Protein AF-A0A7V8BF61-F1 (afdb_monomer)

Sequence (59 aa):
MKNYSPARQRIEVSVGESVRIIRELQELSQSDLADLTGIPQSTISAIENGRVNLGVERA

Nearest PDB structures (foldseek):
  2xcj-assembly1_B  TM=9.443E-01  e=2.141E-02  Peduovirus P2
  3fym-assembly1_A  TM=8.652E-01  e=3.943E-02  Staphylococcus aureus subsp. aureus Mu50
  3zkc-assembly1_B  TM=8.228E-01  e=3.006E-02  Bacillus subtilis subsp. subtilis str. 168
  1b0n-assembly1_A  TM=8.044E-01  e=1.091E-01  Bacillus subtilis
  2icp-assembly1_A  TM=8.847E-01  e=3.958E-01  Escherichia coli CFT073

pLDDT: mean 85.07, std 15.99, range [39.38, 98.69]

Mean predicted aligned error: 8.36 Å

Structure (mmCIF, N/CA/C/O backbone):
data_AF-A0A7V8BF61-F1
#
_entry.id   AF-A0A7V8BF61-F1
#
loop_
_atom_site.group_PDB
_atom_site.id
_atom_site.type_symbol
_atom_site.label_atom_id
_atom_site.label_alt_id
_atom_site.label_comp_id
_atom_site.label_asym_id
_atom_site.label_entity_id
_atom_site.label_seq_id
_atom_site.pdbx_PDB_ins_code
_atom_site.Cartn_x
_atom_site.Cartn_y
_atom_site.Cartn_z
_atom_site.occupancy
_atom_site.B_iso_or_equiv
_atom_site.auth_seq_id
_atom_site.auth_comp_id
_atom_site.auth_asym_id
_atom_site.auth_atom_id
_atom_site.pdbx_PDB_model_num
ATOM 1 N N . MET A 1 1 ? -4.320 18.527 -21.741 1.00 58.38 1 MET A N 1
ATOM 2 C CA . MET A 1 1 ? -3.710 18.276 -20.414 1.00 58.38 1 MET A CA 1
ATOM 3 C C . MET A 1 1 ? -2.644 19.340 -20.120 1.00 58.38 1 MET A C 1
ATOM 5 O O . MET A 1 1 ? -1.466 19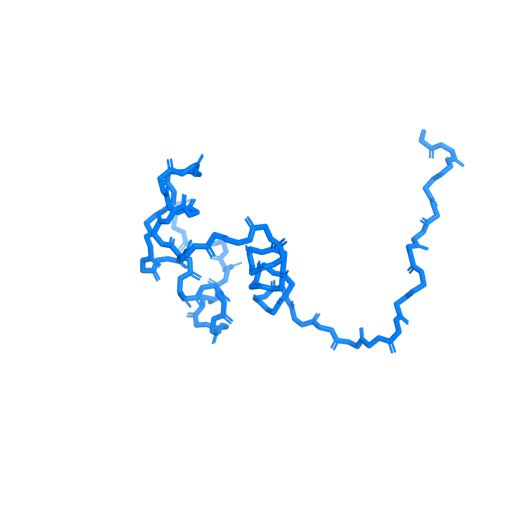.048 -20.236 1.00 58.38 1 MET A O 1
ATOM 9 N N . LYS A 1 2 ? -3.020 20.598 -19.828 1.00 66.25 2 LYS A N 1
ATOM 10 C CA . LYS A 1 2 ? -2.049 21.719 -19.769 1.00 66.25 2 LYS A CA 1
ATOM 11 C C . LYS A 1 2 ? -1.506 22.075 -18.373 1.00 66.25 2 LYS A C 1
ATOM 13 O O . LYS A 1 2 ? -0.596 22.885 -18.310 1.00 66.25 2 LYS A O 1
ATOM 18 N N . ASN A 1 3 ? -1.983 21.449 -17.290 1.00 78.00 3 ASN A N 1
ATOM 19 C CA . ASN A 1 3 ? -1.645 21.866 -15.917 1.00 78.00 3 ASN A CA 1
ATOM 20 C C . ASN A 1 3 ? -1.189 20.713 -14.993 1.00 78.00 3 ASN A C 1
ATOM 22 O O . ASN A 1 3 ? -1.437 20.766 -13.791 1.00 78.00 3 ASN A O 1
ATOM 26 N N . TYR A 1 4 ? -0.553 19.657 -15.513 1.00 80.56 4 TYR A N 1
ATOM 27 C CA . TYR A 1 4 ? 0.076 18.668 -14.627 1.00 80.56 4 TYR A CA 1
ATOM 28 C C . TYR A 1 4 ? 1.374 19.255 -14.066 1.00 80.56 4 TYR A C 1
ATOM 30 O O . TYR A 1 4 ? 2.325 19.475 -14.813 1.00 80.56 4 TYR A O 1
ATOM 38 N N . SER A 1 5 ? 1.396 19.522 -12.762 1.00 79.12 5 SER A N 1
ATOM 39 C CA . SER A 1 5 ? 2.614 19.857 -12.028 1.00 79.12 5 SER A CA 1
ATOM 40 C C . SER A 1 5 ? 2.925 18.692 -11.091 1.00 79.12 5 SER A C 1
ATOM 42 O O . SER A 1 5 ? 2.091 18.390 -10.231 1.00 79.12 5 SER A O 1
ATOM 44 N N . PRO A 1 6 ? 4.064 18.000 -11.255 1.00 75.75 6 PRO A N 1
ATOM 45 C CA . PRO A 1 6 ? 4.426 16.915 -10.357 1.00 75.75 6 PRO A CA 1
ATOM 46 C C . PRO A 1 6 ? 4.606 17.454 -8.933 1.00 75.75 6 PRO A C 1
ATOM 48 O O . PRO A 1 6 ? 5.115 18.558 -8.719 1.00 75.75 6 PRO A O 1
ATOM 51 N N . ALA A 1 7 ? 4.187 16.670 -7.941 1.00 77.00 7 ALA A N 1
ATOM 52 C CA . ALA A 1 7 ? 4.412 17.012 -6.544 1.00 77.00 7 ALA A CA 1
ATOM 53 C C . ALA A 1 7 ? 5.921 17.111 -6.252 1.00 77.00 7 ALA A C 1
ATOM 55 O O . ALA A 1 7 ? 6.721 16.346 -6.791 1.00 77.00 7 ALA A O 1
ATOM 56 N N . ARG A 1 8 ? 6.326 18.036 -5.368 1.00 81.69 8 ARG A N 1
ATOM 57 C CA . ARG A 1 8 ? 7.711 18.087 -4.872 1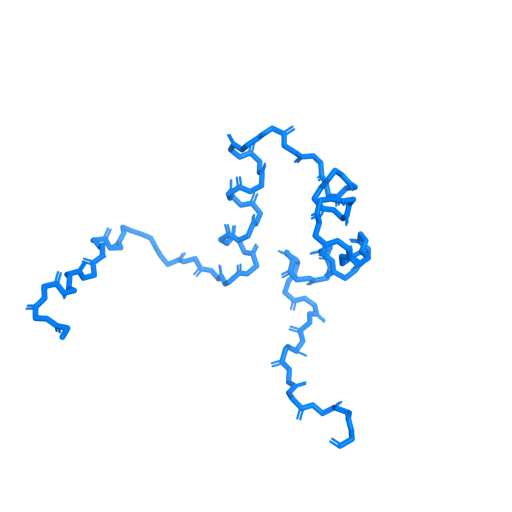.00 81.69 8 ARG A CA 1
ATOM 58 C C . ARG A 1 8 ? 8.006 16.819 -4.071 1.00 81.69 8 ARG A C 1
ATOM 60 O O . ARG A 1 8 ? 7.558 16.689 -2.933 1.00 81.69 8 ARG A O 1
ATOM 67 N N . GLN A 1 9 ? 8.783 15.920 -4.657 1.00 74.00 9 GLN A N 1
ATOM 68 C CA . GLN A 1 9 ? 9.252 14.711 -3.998 1.00 74.00 9 GLN A CA 1
ATOM 69 C C . GLN A 1 9 ? 10.327 15.075 -2.961 1.00 74.00 9 GLN A C 1
ATOM 71 O O . GLN A 1 9 ? 11.36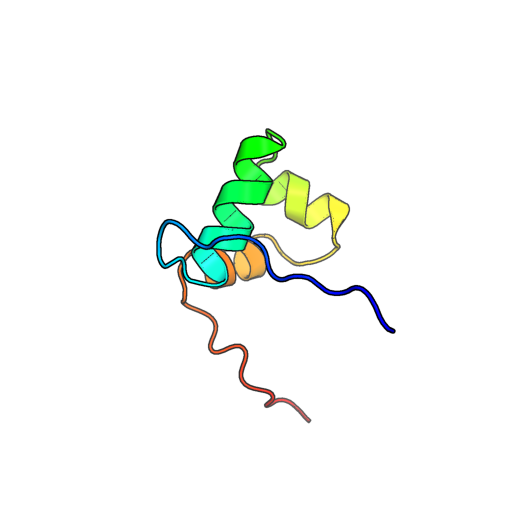2 15.640 -3.305 1.00 74.00 9 GLN A O 1
ATOM 76 N N . ARG A 1 10 ? 10.051 14.820 -1.675 1.00 81.88 10 ARG A N 1
ATOM 77 C CA . ARG A 1 10 ? 10.989 15.101 -0.566 1.00 81.88 10 ARG A CA 1
ATOM 78 C C . ARG A 1 10 ? 11.910 13.926 -0.258 1.00 81.88 10 ARG A C 1
ATOM 80 O O . ARG A 1 10 ? 13.020 14.141 0.210 1.00 81.88 10 ARG A O 1
ATOM 87 N N . ILE A 1 11 ? 11.420 12.713 -0.497 1.00 84.88 11 ILE A N 1
ATOM 88 C CA . ILE A 1 11 ? 12.131 11.456 -0.285 1.00 84.88 11 ILE A CA 1
ATOM 89 C C . ILE A 1 11 ? 11.856 10.523 -1.462 1.00 84.88 11 ILE A C 1
ATOM 91 O O . ILE A 1 11 ? 10.783 10.574 -2.072 1.00 84.88 11 ILE A O 1
ATOM 95 N N . GLU A 1 12 ? 12.831 9.687 -1.792 1.00 85.00 12 GLU A N 1
ATOM 96 C CA . GLU A 1 12 ? 12.614 8.574 -2.707 1.00 85.00 12 GLU A CA 1
ATOM 97 C C . GLU A 1 12 ? 11.855 7.467 -1.973 1.00 85.00 12 GLU A C 1
ATOM 99 O O . GLU A 1 12 ? 12.221 7.101 -0.860 1.00 85.00 12 GLU A O 1
ATOM 104 N N . VAL A 1 13 ? 10.767 6.990 -2.574 1.00 88.00 13 VAL A N 1
ATOM 105 C CA . VAL A 1 13 ? 9.984 5.855 -2.080 1.00 88.00 13 VAL A CA 1
ATOM 106 C C . VAL A 1 13 ? 9.726 4.919 -3.246 1.00 88.00 13 VAL A C 1
ATOM 108 O O . VAL A 1 13 ? 9.419 5.358 -4.357 1.00 88.00 13 VAL A O 1
ATOM 111 N N . SER A 1 14 ? 9.843 3.623 -2.999 1.00 88.88 14 SER A N 1
ATOM 112 C CA . SER A 1 14 ? 9.437 2.603 -3.955 1.00 88.88 14 SER A CA 1
ATOM 113 C C . SER A 1 14 ? 7.915 2.592 -4.132 1.00 88.88 14 SER A C 1
ATOM 115 O O . SER A 1 14 ? 7.148 3.128 -3.323 1.00 88.88 14 SER A O 1
ATOM 117 N N . VAL A 1 15 ? 7.447 1.939 -5.197 1.00 88.06 15 VAL A N 1
ATOM 118 C CA . VAL A 1 15 ? 6.007 1.736 -5.426 1.00 88.06 15 VAL A CA 1
ATOM 119 C C . VAL A 1 15 ? 5.372 0.964 -4.262 1.00 88.06 15 VAL A C 1
ATOM 121 O O . VAL A 1 15 ? 4.301 1.344 -3.797 1.00 88.06 15 VAL A O 1
ATOM 124 N N . GLY A 1 16 ? 6.049 -0.068 -3.747 1.00 92.62 16 GLY A N 1
ATOM 125 C CA . GLY A 1 16 ? 5.571 -0.862 -2.611 1.00 92.62 16 GLY A CA 1
ATOM 126 C C . GLY A 1 16 ? 5.435 -0.041 -1.329 1.00 92.62 16 GLY A C 1
ATOM 127 O O . GLY A 1 16 ? 4.399 -0.094 -0.666 1.00 92.62 16 GLY A O 1
ATOM 128 N N . GLU A 1 17 ? 6.436 0.788 -1.025 1.00 93.19 17 GLU A N 1
ATOM 129 C CA . GLU A 1 17 ? 6.373 1.719 0.108 1.00 93.19 17 GLU A CA 1
ATOM 130 C C . GLU A 1 17 ? 5.251 2.741 -0.067 1.00 93.19 17 GLU A C 1
ATOM 132 O O . GLU A 1 17 ? 4.532 3.023 0.885 1.00 93.19 17 GLU A O 1
ATOM 137 N N . SER A 1 18 ? 5.045 3.248 -1.285 1.00 92.31 18 SER A N 1
ATOM 138 C CA . SER A 1 18 ? 3.969 4.204 -1.575 1.00 92.31 18 SER A CA 1
ATOM 139 C C . SER A 1 18 ? 2.587 3.606 -1.300 1.00 92.31 18 SER A C 1
ATOM 141 O O . SER A 1 18 ? 1.753 4.251 -0.665 1.00 92.31 18 SER A O 1
ATOM 143 N N . VAL A 1 19 ? 2.356 2.359 -1.728 1.00 94.56 19 VAL A N 1
ATOM 144 C CA . VAL A 1 19 ? 1.109 1.625 -1.450 1.00 94.56 19 VAL A CA 1
ATOM 145 C C . VAL A 1 19 ? 0.921 1.441 0.053 1.00 94.56 19 VAL A C 1
ATOM 147 O O . VAL A 1 19 ? -0.140 1.776 0.580 1.00 94.56 19 VAL A O 1
ATOM 150 N N . ARG A 1 20 ? 1.964 0.978 0.752 1.00 96.00 20 ARG A N 1
ATOM 151 C CA . ARG A 1 20 ? 1.922 0.763 2.201 1.00 96.00 20 ARG A CA 1
ATOM 152 C C . ARG A 1 20 ? 1.601 2.047 2.965 1.00 96.00 20 ARG A C 1
ATOM 154 O O . ARG A 1 20 ? 0.727 2.032 3.826 1.00 96.00 20 ARG A O 1
ATOM 161 N N . ILE A 1 21 ? 2.282 3.146 2.636 1.00 94.94 21 ILE A N 1
ATOM 162 C CA . ILE A 1 21 ? 2.093 4.450 3.282 1.00 94.94 21 ILE A CA 1
ATOM 163 C C . ILE A 1 21 ? 0.644 4.908 3.128 1.00 94.94 21 ILE A C 1
ATOM 165 O O . ILE A 1 21 ? 0.012 5.272 4.115 1.00 94.94 21 ILE A O 1
ATOM 169 N N . ILE A 1 22 ? 0.097 4.871 1.910 1.00 95.94 22 ILE A N 1
ATOM 170 C CA . ILE A 1 22 ? -1.281 5.313 1.665 1.00 95.94 22 ILE A CA 1
ATOM 171 C C . ILE A 1 22 ? -2.279 4.412 2.400 1.00 95.94 22 ILE A C 1
ATOM 173 O O . ILE A 1 22 ? -3.202 4.930 3.024 1.00 95.94 22 ILE A O 1
ATOM 177 N N . ARG A 1 23 ? -2.077 3.089 2.383 1.00 98.06 23 ARG A N 1
ATOM 178 C CA . ARG A 1 23 ? -2.946 2.136 3.088 1.00 98.06 23 ARG A CA 1
ATOM 179 C C . ARG A 1 23 ? -2.986 2.413 4.593 1.00 98.06 23 ARG A C 1
ATOM 181 O O . ARG A 1 23 ? -4.065 2.488 5.172 1.00 98.06 23 ARG A O 1
ATOM 188 N N . GLU A 1 24 ? -1.820 2.572 5.218 1.00 98.19 24 GLU A N 1
ATOM 189 C CA . GLU A 1 24 ? -1.715 2.834 6.659 1.00 98.19 24 GLU A CA 1
ATOM 190 C C . GLU A 1 24 ? -2.286 4.211 7.032 1.00 98.19 24 GLU A C 1
ATOM 192 O O . GLU A 1 24 ? -2.964 4.327 8.049 1.00 98.19 24 GLU A O 1
ATOM 197 N N . LEU A 1 25 ? -2.103 5.235 6.186 1.00 97.94 25 LEU A N 1
ATOM 198 C CA . LEU A 1 25 ? -2.728 6.555 6.368 1.00 97.94 25 LEU A CA 1
ATOM 199 C C . LEU A 1 25 ? -4.261 6.515 6.309 1.00 97.94 25 LEU A C 1
ATOM 201 O O . LEU A 1 25 ? -4.911 7.401 6.857 1.00 97.94 25 LEU A O 1
ATOM 205 N N . GLN A 1 26 ? -4.830 5.519 5.632 1.00 97.88 26 GLN A N 1
ATOM 206 C CA . GLN A 1 26 ? -6.272 5.277 5.584 1.00 97.88 26 GLN A CA 1
ATOM 207 C C . GLN A 1 26 ? -6.756 4.314 6.677 1.00 97.88 26 GLN A C 1
ATOM 209 O O . GLN A 1 26 ? -7.914 3.912 6.645 1.00 97.88 26 GLN A O 1
ATOM 214 N N . GLU A 1 27 ? -5.887 3.941 7.624 1.00 98.38 27 GLU A N 1
ATOM 215 C CA . GLU A 1 27 ? -6.185 3.013 8.726 1.00 98.38 27 GLU A CA 1
ATOM 216 C C . GLU A 1 27 ? -6.620 1.612 8.259 1.00 98.38 27 GLU A C 1
ATOM 218 O O . GLU A 1 27 ? -7.274 0.870 8.987 1.00 98.38 27 GLU A O 1
ATOM 223 N N . LEU A 1 28 ? -6.224 1.219 7.046 1.00 98.56 28 LEU A N 1
ATOM 224 C CA . LEU A 1 28 ? -6.565 -0.078 6.471 1.00 98.56 28 LEU A CA 1
ATOM 225 C C . LEU A 1 28 ? -5.493 -1.118 6.804 1.00 98.56 28 LEU A C 1
ATOM 227 O O . LEU A 1 28 ? -4.293 -0.871 6.652 1.00 98.56 28 LEU A O 1
ATOM 231 N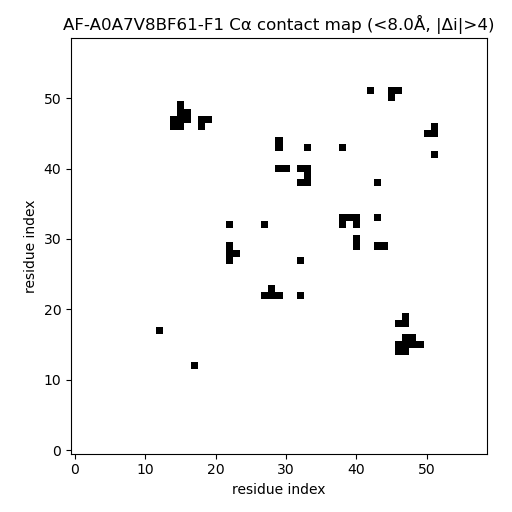 N . SER A 1 29 ? -5.899 -2.331 7.166 1.00 98.62 29 SER A N 1
ATOM 232 C CA . SER A 1 29 ? -5.025 -3.504 7.111 1.00 98.62 29 SER A CA 1
ATOM 233 C C . SER A 1 29 ? -4.842 -3.983 5.664 1.00 98.62 29 SER A C 1
ATOM 235 O O . SER A 1 29 ? -5.560 -3.575 4.750 1.00 98.62 29 SER A O 1
ATOM 237 N N . GLN A 1 30 ? -3.874 -4.873 5.421 1.00 98.38 30 GLN A N 1
ATOM 238 C CA . GLN A 1 30 ? -3.722 -5.489 4.094 1.00 98.38 30 GLN A CA 1
ATOM 239 C C . GLN A 1 30 ? -4.956 -6.317 3.698 1.00 98.38 30 GLN A C 1
ATOM 241 O O . GLN A 1 30 ? -5.239 -6.432 2.509 1.00 98.38 30 GLN A O 1
ATOM 246 N N . SER A 1 31 ? -5.679 -6.876 4.673 1.00 98.50 31 SER A N 1
ATOM 247 C CA . SER A 1 31 ? -6.938 -7.589 4.438 1.00 98.50 31 SER A CA 1
ATOM 248 C C . SER A 1 31 ? -8.055 -6.626 4.043 1.00 98.50 31 SER A C 1
ATOM 250 O O . SER A 1 31 ? -8.734 -6.875 3.058 1.00 98.50 31 SER A O 1
ATOM 252 N N . ASP A 1 32 ? -8.173 -5.480 4.719 1.00 98.69 32 ASP A N 1
ATOM 253 C CA . ASP A 1 32 ? -9.194 -4.482 4.369 1.00 98.69 32 ASP A CA 1
ATOM 254 C C . ASP A 1 32 ? -8.963 -3.936 2.953 1.00 98.69 32 ASP A C 1
ATOM 256 O O . ASP A 1 32 ? -9.894 -3.794 2.163 1.00 98.69 32 ASP A O 1
ATOM 260 N N . LEU A 1 33 ? -7.700 -3.685 2.586 1.00 98.25 33 LEU A N 1
ATOM 261 C CA . LEU A 1 33 ? -7.365 -3.285 1.221 1.00 98.25 33 LEU A CA 1
ATOM 262 C C . LEU A 1 33 ? -7.647 -4.407 0.206 1.00 98.25 33 LEU A C 1
ATOM 264 O O . LEU A 1 33 ? -8.057 -4.116 -0.920 1.00 98.25 33 LEU A O 1
ATOM 268 N N . ALA A 1 34 ? -7.449 -5.673 0.584 1.00 98.25 34 ALA A N 1
ATOM 269 C CA . ALA A 1 34 ? -7.784 -6.815 -0.264 1.00 98.25 34 ALA A CA 1
ATOM 270 C C . ALA A 1 34 ? -9.284 -6.861 -0.565 1.00 98.25 34 ALA A C 1
ATOM 272 O O . ALA A 1 34 ? -9.672 -6.972 -1.728 1.00 98.25 34 ALA A O 1
ATOM 273 N N . ASP A 1 35 ? -10.114 -6.681 0.460 1.00 98.38 35 ASP A N 1
ATOM 274 C CA . ASP A 1 35 ? -11.570 -6.682 0.329 1.00 98.38 35 ASP A CA 1
ATOM 275 C C . ASP A 1 35 ? -12.063 -5.511 -0.536 1.00 98.38 35 ASP A C 1
ATOM 277 O O . ASP A 1 35 ? -12.943 -5.684 -1.380 1.00 98.38 35 ASP A O 1
ATOM 281 N N . LEU A 1 36 ? -11.456 -4.327 -0.392 1.00 98.12 36 LEU A N 1
ATOM 282 C CA . LEU A 1 36 ? -11.816 -3.135 -1.170 1.00 98.12 36 LEU A CA 1
ATOM 283 C C . LEU A 1 36 ? -11.405 -3.211 -2.646 1.00 98.12 36 LEU A C 1
ATOM 285 O O . LEU A 1 36 ? -12.073 -2.632 -3.502 1.00 98.12 36 LEU A O 1
ATOM 289 N N . THR A 1 37 ? -10.286 -3.870 -2.952 1.00 96.62 37 THR A N 1
ATOM 290 C CA . THR A 1 37 ? -9.700 -3.884 -4.307 1.00 96.62 37 THR A CA 1
ATOM 291 C C . THR A 1 37 ? -9.968 -5.173 -5.077 1.00 96.62 37 THR A C 1
ATOM 293 O O . THR A 1 37 ? -9.796 -5.201 -6.296 1.00 96.62 37 THR A O 1
ATOM 296 N N . GLY A 1 38 ? -10.348 -6.251 -4.387 1.00 96.81 38 GLY A N 1
ATOM 297 C CA . GLY A 1 38 ? -10.407 -7.601 -4.946 1.00 96.81 38 GLY A CA 1
ATOM 298 C C . GLY A 1 38 ? -9.030 -8.223 -5.220 1.00 96.81 38 GLY A C 1
ATOM 299 O O . GLY A 1 38 ? -8.954 -9.297 -5.818 1.00 96.81 38 GLY A O 1
ATOM 300 N N . ILE A 1 39 ? -7.934 -7.576 -4.809 1.00 95.44 39 ILE A N 1
ATOM 301 C CA . ILE A 1 39 ? -6.575 -8.113 -4.934 1.00 95.44 39 ILE A CA 1
ATOM 302 C C . ILE A 1 39 ? -6.296 -8.995 -3.711 1.00 95.44 39 ILE A C 1
ATOM 304 O O . ILE A 1 39 ? -6.473 -8.528 -2.590 1.00 95.44 39 ILE A O 1
ATOM 308 N N . PRO A 1 40 ? -5.801 -10.237 -3.868 1.00 96.81 40 PRO A N 1
ATOM 309 C CA . PRO A 1 40 ? -5.486 -11.083 -2.721 1.00 96.81 40 PRO A CA 1
ATOM 310 C C . PRO A 1 40 ? -4.525 -10.406 -1.733 1.00 96.81 40 PRO A C 1
ATOM 312 O O . PRO A 1 40 ? -3.523 -9.811 -2.137 1.00 96.81 40 PRO A O 1
ATOM 315 N N . GLN A 1 41 ? -4.771 -10.568 -0.430 1.00 97.31 41 GLN A N 1
ATOM 316 C CA . GLN A 1 41 ? -3.916 -10.007 0.627 1.00 97.31 41 GLN A CA 1
ATOM 317 C C . GLN A 1 41 ? -2.441 -10.424 0.469 1.00 97.31 41 GLN A C 1
ATOM 319 O O . GLN A 1 41 ? -1.540 -9.614 0.685 1.00 97.31 41 GLN A O 1
ATOM 324 N N . SER A 1 42 ? -2.176 -11.655 0.024 1.00 94.62 42 SER A N 1
ATOM 325 C CA . SER A 1 42 ? -0.822 -12.145 -0.260 1.00 94.62 42 SER A CA 1
ATOM 326 C C . SER A 1 42 ? -0.145 -11.391 -1.410 1.00 94.62 42 SER A C 1
ATOM 328 O O . SER A 1 42 ? 1.055 -11.123 -1.348 1.00 94.62 42 SER A O 1
ATOM 330 N N . THR A 1 43 ? -0.907 -10.993 -2.432 1.00 94.38 43 THR A N 1
ATOM 331 C CA . THR A 1 43 ? -0.433 -10.157 -3.541 1.00 94.38 43 THR A CA 1
ATOM 332 C C . THR A 1 43 ? -0.139 -8.736 -3.066 1.00 94.38 43 THR A C 1
ATOM 334 O O . THR A 1 43 ? 0.928 -8.214 -3.380 1.00 94.38 43 THR A O 1
ATOM 337 N N . ILE A 1 44 ? -1.014 -8.136 -2.250 1.00 95.50 44 ILE A N 1
ATOM 338 C CA . ILE A 1 44 ? -0.772 -6.821 -1.624 1.00 95.50 44 ILE A CA 1
ATOM 339 C C . ILE A 1 44 ? 0.503 -6.864 -0.779 1.00 95.50 44 ILE A C 1
ATOM 341 O O . ILE A 1 44 ? 1.387 -6.027 -0.941 1.00 95.50 44 ILE A O 1
ATOM 345 N N . SER A 1 45 ? 0.647 -7.887 0.063 1.00 95.06 45 SER A N 1
ATOM 346 C CA . SER A 1 45 ? 1.847 -8.092 0.873 1.00 95.06 45 SER A CA 1
ATOM 347 C C . SER A 1 45 ? 3.104 -8.210 0.011 1.00 95.06 45 SER A C 1
ATOM 349 O O . SER A 1 45 ? 4.136 -7.615 0.324 1.00 95.06 45 SER A O 1
ATOM 351 N N . ALA A 1 46 ? 3.036 -8.940 -1.103 1.00 92.56 46 ALA A N 1
ATOM 352 C CA . ALA A 1 46 ? 4.164 -9.057 -2.012 1.00 92.56 46 ALA A CA 1
ATOM 353 C C . ALA A 1 46 ? 4.523 -7.706 -2.660 1.00 92.56 46 ALA A C 1
ATOM 355 O O . ALA A 1 46 ? 5.712 -7.406 -2.774 1.00 92.56 46 ALA A O 1
ATOM 356 N N . ILE A 1 47 ? 3.533 -6.892 -3.054 1.00 92.44 47 ILE A N 1
ATOM 357 C CA . ILE A 1 47 ? 3.747 -5.543 -3.611 1.00 92.44 47 ILE A CA 1
ATOM 358 C C . ILE A 1 47 ? 4.437 -4.655 -2.574 1.00 92.44 47 ILE A C 1
ATOM 360 O O . ILE A 1 47 ? 5.483 -4.076 -2.861 1.00 92.44 47 ILE A O 1
ATOM 364 N N . GLU A 1 48 ? 3.898 -4.596 -1.354 1.00 94.69 48 GLU A N 1
ATOM 365 C CA . GLU A 1 48 ? 4.419 -3.743 -0.277 1.00 94.69 48 GLU A CA 1
ATOM 366 C C . GLU A 1 48 ? 5.841 -4.116 0.150 1.00 94.69 48 GLU A C 1
ATOM 368 O O . GLU A 1 48 ? 6.607 -3.255 0.570 1.00 94.69 48 GLU A O 1
ATOM 373 N N . ASN A 1 49 ? 6.214 -5.391 0.022 1.00 91.00 49 ASN A N 1
ATOM 374 C CA . ASN A 1 49 ? 7.548 -5.884 0.365 1.00 91.00 49 ASN A CA 1
ATOM 375 C C . ASN A 1 49 ? 8.507 -5.953 -0.839 1.00 91.00 49 ASN A C 1
ATOM 377 O O . ASN A 1 49 ? 9.575 -6.552 -0.720 1.00 91.00 49 ASN A O 1
ATOM 381 N N . GLY A 1 50 ? 8.127 -5.419 -2.006 1.00 77.50 50 GLY A N 1
ATOM 382 C CA . GLY A 1 50 ? 8.970 -5.442 -3.208 1.00 77.50 50 GLY A CA 1
ATOM 383 C C . GLY A 1 50 ? 9.255 -6.849 -3.754 1.00 77.50 50 GLY A C 1
ATOM 384 O O . GLY A 1 50 ? 10.223 -7.042 -4.482 1.00 77.50 50 GLY A O 1
ATOM 385 N N . ARG A 1 51 ? 8.432 -7.847 -3.396 1.00 64.88 51 ARG A N 1
ATOM 386 C CA . ARG A 1 51 ? 8.567 -9.251 -3.836 1.00 64.88 51 ARG A CA 1
ATOM 387 C C . ARG A 1 51 ? 7.859 -9.547 -5.156 1.00 64.88 51 ARG A C 1
ATOM 389 O O . ARG A 1 51 ? 7.970 -10.661 -5.662 1.00 64.88 51 ARG A O 1
ATOM 396 N N . VAL A 1 52 ? 7.130 -8.583 -5.714 1.00 58.75 52 VAL A N 1
ATOM 397 C CA . VAL A 1 52 ? 6.530 -8.714 -7.044 1.00 58.75 52 VAL A CA 1
ATOM 398 C C . VAL A 1 52 ? 7.429 -7.979 -8.022 1.00 58.75 52 VAL A C 1
ATOM 400 O O . VAL A 1 52 ? 7.435 -6.750 -8.062 1.00 58.75 52 VAL A O 1
ATOM 403 N N . ASN A 1 53 ? 8.140 -8.729 -8.864 1.00 57.31 53 ASN A N 1
ATOM 404 C CA . ASN A 1 53 ? 8.384 -8.230 -10.209 1.00 57.31 53 ASN A CA 1
ATOM 405 C C . ASN A 1 53 ? 6.988 -8.041 -10.804 1.00 57.31 53 ASN A C 1
ATOM 407 O O . ASN A 1 53 ? 6.367 -9.019 -11.218 1.00 57.31 53 ASN A O 1
ATOM 411 N N . LEU A 1 54 ? 6.465 -6.810 -10.800 1.00 54.19 54 LEU A N 1
ATOM 412 C CA . LEU A 1 54 ? 5.316 -6.403 -11.619 1.00 54.19 54 LEU A CA 1
ATOM 413 C C . LEU A 1 54 ? 5.781 -6.406 -13.089 1.00 54.19 54 LEU A C 1
ATOM 415 O O . LEU A 1 54 ? 5.782 -5.396 -13.781 1.00 54.19 54 LEU A O 1
ATOM 419 N N . GLY A 1 55 ? 6.309 -7.553 -13.508 1.00 51.47 55 GLY A N 1
ATOM 420 C CA . GLY A 1 55 ? 6.752 -7.882 -14.837 1.00 51.47 55 GLY A CA 1
ATOM 421 C C . GLY A 1 55 ? 5.560 -8.485 -15.545 1.00 51.47 55 GLY A C 1
ATOM 422 O O . GLY A 1 55 ? 4.935 -9.432 -15.067 1.00 51.47 55 GLY A O 1
ATOM 423 N N . VAL A 1 56 ? 5.234 -7.864 -16.662 1.00 58.06 56 VAL A N 1
ATOM 424 C CA . VAL A 1 56 ? 4.202 -8.251 -17.607 1.00 58.06 56 VAL A CA 1
ATOM 425 C C . VAL A 1 56 ? 4.586 -9.594 -18.231 1.00 58.06 56 VAL A C 1
ATOM 427 O O . VAL A 1 56 ? 5.088 -9.631 -19.340 1.00 58.06 56 VAL A O 1
ATOM 430 N N . GLU A 1 57 ? 4.403 -10.700 -17.520 1.00 53.41 57 GLU A N 1
ATOM 431 C CA . GLU A 1 57 ? 4.510 -12.038 -18.099 1.00 53.41 57 GLU A CA 1
ATOM 432 C C . GLU A 1 57 ? 3.553 -12.977 -17.378 1.00 53.41 57 GLU A C 1
ATOM 434 O O . GLU A 1 57 ? 3.952 -13.616 -16.409 1.00 53.41 57 GLU A O 1
ATOM 439 N N . ARG A 1 58 ? 2.303 -13.055 -17.863 1.00 47.59 58 ARG A N 1
ATOM 440 C CA . ARG A 1 58 ? 1.611 -14.318 -18.186 1.00 47.5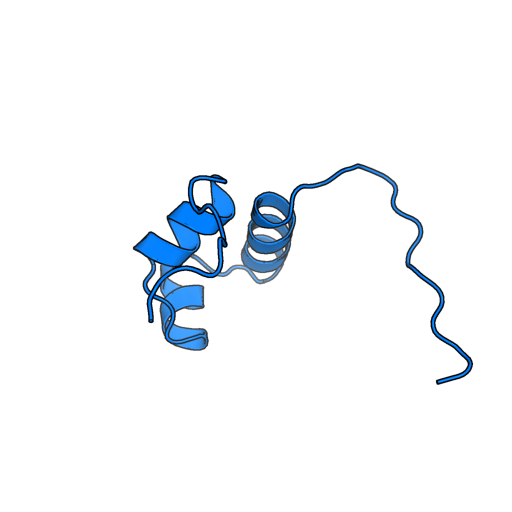9 58 ARG A CA 1
ATOM 441 C C . ARG A 1 58 ? 0.526 -14.056 -19.246 1.00 47.59 58 ARG A C 1
ATOM 443 O O . ARG A 1 58 ? -0.442 -13.361 -18.947 1.00 47.59 58 ARG A O 1
ATOM 450 N N . ALA A 1 59 ? 0.714 -14.724 -20.393 1.00 39.38 59 ALA A N 1
ATOM 451 C CA . A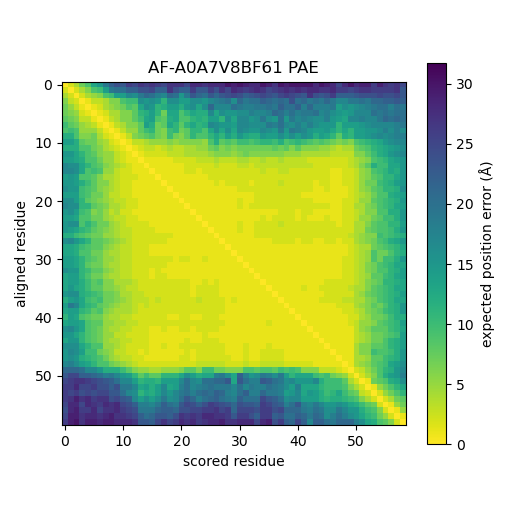LA A 1 59 ? -0.074 -14.799 -21.638 1.00 39.38 59 ALA A CA 1
ATOM 452 C C . ALA A 1 59 ? 0.203 -13.720 -22.698 1.00 39.38 59 ALA A C 1
ATOM 454 O O . ALA A 1 59 ? -0.162 -12.545 -22.483 1.00 39.38 59 ALA A O 1
#

Radius of gyration: 14.04 Å; Cα contacts (8 Å, |Δi|>4): 33; chains: 1; bounding box: 24×37×30 Å

Foldseek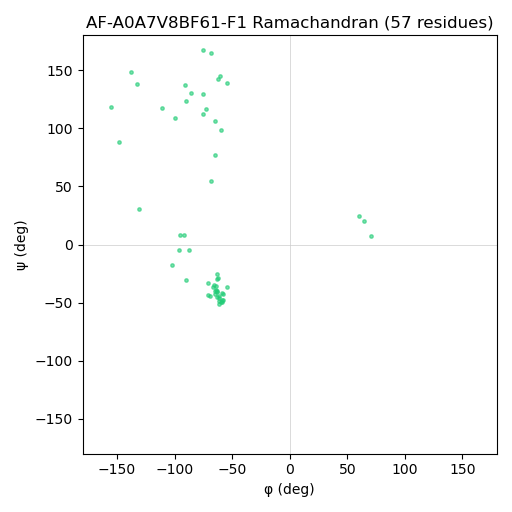 3Di:
DPDDDDDPDPDDDDQLC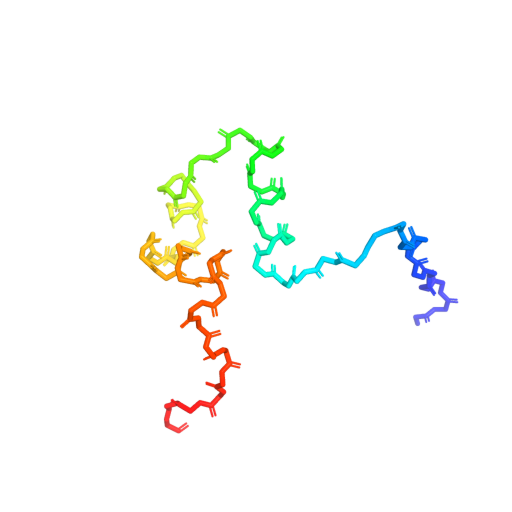VLVVVCVVVVHDLVNVCVVPVPDSVVNVCSNVVVDPPDPDDD

Secondary structure (DSSP, 8-state):
----------S---HHHHHHHHHHHTT--HHHHHHHH---HHHHHHHHTT---------

Solvent-accessible surface area (backbone atoms only — not comparable to f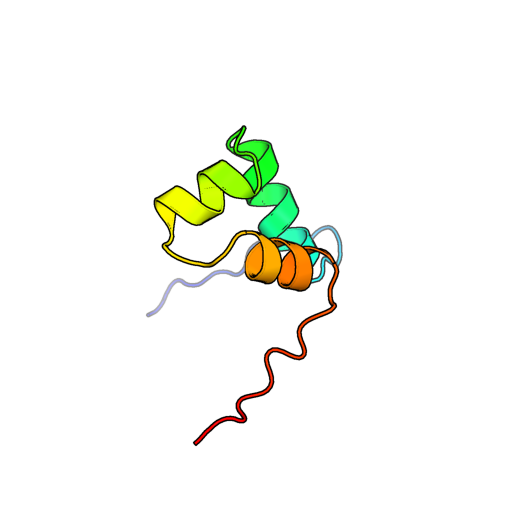ull-atom values): 3848 Å² total; per-residue (Å²): 138,92,79,88,72,82,77,88,77,87,67,93,72,54,73,23,49,50,52,46,52,55,37,52,76,67,72,42,52,62,60,56,50,15,71,75,68,73,46,54,42,70,56,53,50,28,38,45,67,66,68,50,78,90,60,96,76,87,136